Protein AF-A0A2L0UIM2-F1 (afdb_monomer)

Mean predicted aligned error: 10.69 Å

Sequence (152 aa):
ATRARRSWFVAGTLAVLFALAYTVGWFLGPRPDAVLHQSAGGGDEVVFSMLDFLGADVDRSSIRGYEPYRGVEPWFAVDRQGLQCFMIIDRSGPMVDGANCVPPGVGLFADIGTLHLSREDPGASLPDGSIIRFHHRGDSVDVFVYPASKAD

pLDDT: mean 79.63, std 13.07, range [44.0, 96.56]

Radius of gyration: 21.58 Å; Cα contacts (8 Å, |Δi|>4): 244; chains: 1; bounding box: 44×45×63 Å

Nearest PDB structures (foldseek):
  5igw-assembly1_A  TM=9.106E-01  e=2.042E-01  Escherichia coli
  5ih0-assembly1_A  TM=8.952E-01  e=2.825E-01  Escherichia coli
  5mxc-assembly1_A-2  TM=4.026E-01  e=5.533E+00  Aleuria aurantia
  6icp-assembly1_A-2  TM=3.765E-01  e=3.052E+00  Pseudomonas putida
  6gke-assembly1_A-2  TM=3.428E-01  e=7.654E+00  Aleuria aurantia

Foldseek 3Di:
DVPVVVVVVVVVVVVVVVVVVVVVCVVPDDAFPDKWFWDPDQDDPLNVVLCVVVVFQWDSVQWIWTDDDLQKIWIWTAGPVRWIWIWIDRPVDSDIFDRDTHHPPDWDKGKDFLVPRDPDDPPDRADGRKIWMWTDPPRITGIHIGGDDPPD

Structure (mmCIF, N/CA/C/O backbone):
data_AF-A0A2L0UIM2-F1
#
_entry.id   AF-A0A2L0UIM2-F1
#
loop_
_atom_site.group_PDB
_atom_site.id
_atom_site.type_symbol
_atom_site.label_atom_id
_atom_site.label_alt_id
_atom_site.label_comp_id
_atom_site.label_asym_id
_atom_site.label_entity_id
_atom_site.label_seq_id
_atom_site.pdbx_PDB_ins_code
_atom_site.Cartn_x
_atom_site.Cartn_y
_atom_site.Cartn_z
_atom_site.occupancy
_atom_site.B_iso_or_equiv
_atom_site.auth_seq_id
_atom_site.auth_comp_id
_atom_site.auth_asym_id
_atom_site.auth_atom_id
_atom_site.pdbx_PDB_model_num
ATOM 1 N N . ALA A 1 1 ? -26.979 -25.407 47.612 1.00 54.84 1 ALA A N 1
ATOM 2 C CA . ALA A 1 1 ? -25.538 -25.283 47.281 1.00 54.84 1 ALA A CA 1
ATOM 3 C C . ALA A 1 1 ? -25.154 -25.757 45.862 1.00 54.84 1 ALA A C 1
ATOM 5 O O . ALA A 1 1 ? -24.105 -25.378 45.362 1.00 54.84 1 ALA A O 1
ATOM 6 N N . THR A 1 2 ? -25.972 -26.558 45.171 1.00 60.09 2 THR A N 1
ATOM 7 C CA . THR A 1 2 ? -25.627 -27.216 43.889 1.00 60.09 2 THR A CA 1
ATOM 8 C C . THR A 1 2 ? -25.781 -26.349 42.631 1.00 60.09 2 THR A C 1
ATOM 10 O O . THR A 1 2 ? -25.059 -26.559 41.660 1.00 60.09 2 THR A O 1
ATOM 13 N N . ARG A 1 3 ? -26.674 -25.349 42.639 1.00 54.19 3 ARG A N 1
ATOM 14 C CA . ARG A 1 3 ? -26.953 -24.487 41.470 1.00 54.19 3 ARG A CA 1
ATOM 15 C C . ARG A 1 3 ? -25.790 -23.546 41.134 1.00 54.19 3 ARG A C 1
ATOM 17 O O . ARG A 1 3 ? -25.385 -23.493 39.982 1.00 54.19 3 ARG A O 1
ATOM 24 N N . ALA A 1 4 ? -25.212 -22.910 42.158 1.00 57.31 4 ALA A N 1
ATOM 25 C CA . ALA A 1 4 ? -24.070 -21.996 42.035 1.00 57.31 4 ALA A CA 1
ATOM 26 C C . ALA A 1 4 ? -22.802 -22.699 41.520 1.00 57.31 4 ALA A C 1
ATOM 28 O O . ALA A 1 4 ? -22.064 -22.158 40.701 1.00 57.31 4 ALA A O 1
ATOM 29 N N . ARG A 1 5 ? -22.585 -23.949 41.950 1.00 58.97 5 ARG A N 1
ATOM 30 C CA . ARG A 1 5 ? -21.469 -24.782 41.487 1.00 58.97 5 ARG A CA 1
ATOM 31 C C . ARG A 1 5 ? -21.623 -25.145 40.008 1.00 58.97 5 ARG A C 1
ATOM 33 O O . ARG A 1 5 ? -20.673 -25.012 39.250 1.00 58.97 5 ARG A O 1
ATOM 40 N N . ARG A 1 6 ? -22.834 -25.530 39.582 1.00 60.09 6 ARG A N 1
ATOM 41 C CA . ARG A 1 6 ? -23.145 -25.852 38.177 1.00 60.09 6 ARG A CA 1
ATOM 42 C C . ARG A 1 6 ? -22.967 -24.653 37.245 1.00 60.09 6 ARG A C 1
ATOM 44 O O . ARG A 1 6 ? -22.389 -24.816 36.179 1.00 60.09 6 ARG A O 1
ATOM 51 N N . SER A 1 7 ? -23.411 -23.463 37.651 1.00 61.56 7 SER A N 1
ATOM 52 C CA . SER A 1 7 ? -23.215 -22.236 36.865 1.00 61.56 7 SER A CA 1
ATOM 53 C C . SER A 1 7 ? -21.740 -21.864 36.704 1.00 61.56 7 SER A C 1
ATOM 55 O O . SER A 1 7 ? -21.350 -21.396 35.640 1.00 61.56 7 SER A O 1
ATOM 57 N N . TRP A 1 8 ? -20.907 -22.125 37.716 1.00 66.31 8 TRP A N 1
ATOM 58 C CA . TRP A 1 8 ? -19.466 -21.863 37.646 1.00 66.31 8 TRP A CA 1
ATOM 59 C C . TRP A 1 8 ? -18.742 -22.809 36.683 1.00 66.31 8 TRP A C 1
ATOM 61 O O . TRP A 1 8 ? -17.902 -22.365 35.906 1.00 66.31 8 TRP A O 1
ATOM 71 N N . PHE A 1 9 ? -19.120 -24.092 36.665 1.00 72.00 9 PHE A N 1
ATOM 72 C CA . PHE A 1 9 ? -18.588 -25.044 35.685 1.00 72.00 9 PHE A CA 1
ATOM 73 C C . PHE A 1 9 ? -18.982 -24.675 34.252 1.00 72.00 9 PHE A C 1
ATOM 75 O O . PHE A 1 9 ? -18.120 -24.658 33.382 1.00 72.00 9 PHE A O 1
ATOM 82 N N . VAL A 1 10 ? -20.248 -24.313 34.013 1.00 74.00 10 VAL A N 1
ATOM 83 C CA . VAL A 1 10 ? -20.718 -23.906 32.676 1.00 74.00 10 VAL A CA 1
ATOM 84 C C . VAL A 1 10 ? -19.998 -22.643 32.189 1.00 74.00 10 VAL A C 1
ATOM 86 O O . VAL A 1 10 ? -19.559 -22.598 31.042 1.00 74.00 10 VAL A O 1
ATOM 89 N N . ALA A 1 11 ? -19.822 -21.645 33.061 1.00 73.38 11 ALA A N 1
ATOM 90 C CA . ALA A 1 11 ? -19.084 -20.428 32.731 1.00 73.38 11 ALA A CA 1
ATOM 91 C C . ALA A 1 11 ? -17.602 -20.710 32.427 1.00 73.38 11 ALA A C 1
ATOM 93 O O . ALA A 1 11 ? -17.068 -20.184 31.453 1.00 73.38 11 ALA A O 1
ATOM 94 N N . GLY A 1 12 ? -16.955 -21.580 33.211 1.00 78.44 12 GLY A N 1
ATOM 95 C CA . GLY A 1 12 ? -15.572 -21.993 32.974 1.00 78.44 12 GLY A CA 1
ATOM 96 C C . GLY A 1 12 ? -15.394 -22.716 31.637 1.00 78.44 12 GLY A C 1
ATOM 97 O O . GLY A 1 12 ? -14.483 -22.393 30.881 1.00 78.44 12 GLY A O 1
ATOM 98 N N . THR A 1 13 ? -16.295 -23.644 31.298 1.00 84.00 13 THR A N 1
ATOM 99 C CA . THR A 1 13 ? -16.253 -24.355 30.011 1.00 84.00 13 THR A CA 1
ATOM 100 C C . THR A 1 13 ? -16.451 -23.407 28.829 1.00 84.00 13 THR A C 1
ATOM 102 O O . THR A 1 13 ? -15.716 -23.504 27.850 1.00 84.00 13 THR A O 1
ATOM 105 N N . LEU A 1 14 ? -17.390 -22.460 28.922 1.00 85.25 14 LEU A N 1
ATOM 106 C CA . LEU A 1 14 ? -17.595 -21.448 27.882 1.00 85.25 14 LEU A CA 1
ATOM 107 C C . LEU A 1 14 ? -16.360 -20.566 27.697 1.00 85.25 14 LEU A C 1
ATOM 109 O O . LEU A 1 14 ? -15.925 -20.376 26.566 1.00 85.25 14 LEU A O 1
ATOM 113 N N . ALA A 1 15 ? -15.762 -20.075 28.784 1.00 85.88 15 ALA A N 1
ATOM 114 C CA . ALA A 1 15 ? -14.554 -19.257 28.709 1.00 85.88 15 ALA A CA 1
ATOM 115 C C . ALA A 1 15 ? -13.395 -20.002 28.027 1.00 85.88 15 ALA A C 1
ATOM 117 O O . ALA A 1 15 ? -12.722 -19.438 27.166 1.00 85.88 15 ALA A O 1
ATOM 118 N N . VAL A 1 16 ? -13.202 -21.285 28.354 1.00 88.12 16 VAL A N 1
ATOM 119 C CA . VAL A 1 16 ? -12.185 -22.133 27.712 1.00 88.12 16 VAL A CA 1
ATOM 120 C C . VAL A 1 16 ? -12.480 -22.333 26.226 1.00 88.12 16 VAL A C 1
ATOM 122 O O . VAL A 1 16 ? -11.567 -22.221 25.413 1.00 88.12 16 VAL A O 1
ATOM 125 N N . LEU A 1 17 ? -13.738 -22.580 25.849 1.00 85.50 17 LEU A N 1
ATOM 126 C CA . LEU A 1 17 ? -14.131 -22.726 24.445 1.00 85.50 17 LEU A CA 1
ATOM 127 C C . LEU A 1 17 ? -13.926 -21.435 23.646 1.00 85.50 17 LEU A C 1
ATOM 129 O O . LEU A 1 17 ? -13.420 -21.498 22.530 1.00 85.50 17 LEU A O 1
ATOM 133 N N . PHE A 1 18 ? -14.254 -20.271 24.213 1.00 85.88 18 PHE A N 1
ATOM 134 C CA . PHE A 1 18 ? -13.988 -18.980 23.573 1.00 85.88 18 PHE A CA 1
ATOM 135 C C . PHE A 1 18 ? -12.492 -18.721 23.412 1.00 85.88 18 PHE A C 1
ATOM 137 O O . PHE A 1 18 ? -12.062 -18.307 22.339 1.00 85.88 18 PHE A O 1
ATOM 144 N N . ALA A 1 19 ? -11.692 -19.012 24.440 1.00 82.75 19 ALA A N 1
ATOM 145 C CA . ALA A 1 19 ? -10.242 -18.884 24.359 1.00 82.75 19 ALA A CA 1
ATOM 146 C C . ALA A 1 19 ? -9.653 -19.810 23.282 1.00 82.75 19 ALA A C 1
ATOM 148 O O . ALA A 1 19 ? -8.824 -19.369 22.493 1.00 82.75 19 ALA A O 1
ATOM 149 N N . LEU A 1 20 ? -10.117 -21.062 23.199 1.00 82.38 20 LEU A N 1
ATOM 150 C CA . LEU A 1 20 ? -9.715 -22.019 22.162 1.00 82.38 20 LEU A CA 1
ATOM 151 C C . LEU A 1 20 ? -10.137 -21.578 20.760 1.00 82.38 20 LEU A C 1
ATOM 153 O O . LEU A 1 20 ? -9.339 -21.645 19.833 1.00 82.38 20 LEU A O 1
ATOM 157 N N . ALA A 1 21 ? -11.369 -21.106 20.588 1.00 79.62 21 ALA A N 1
ATOM 158 C CA . ALA A 1 21 ? -11.832 -20.604 19.299 1.00 79.62 21 ALA A CA 1
ATOM 159 C C . ALA A 1 21 ? -11.008 -19.387 18.847 1.00 79.62 21 ALA A C 1
ATOM 161 O O . ALA A 1 21 ? -10.631 -19.293 17.680 1.00 79.62 21 ALA A O 1
ATOM 162 N N . TYR A 1 22 ? -10.677 -18.491 19.780 1.00 79.31 22 TYR A N 1
ATOM 163 C CA . TYR A 1 22 ? -9.860 -17.312 19.513 1.00 79.31 22 TYR A CA 1
ATOM 164 C C . TYR A 1 22 ? -8.421 -17.681 19.131 1.00 79.31 22 TYR A C 1
ATOM 166 O O . TYR A 1 22 ? -7.889 -17.161 18.153 1.00 79.31 22 TYR A O 1
ATOM 174 N N . THR A 1 23 ? -7.795 -18.616 19.855 1.00 75.00 23 THR A N 1
ATOM 175 C CA . THR A 1 23 ? -6.433 -19.064 19.537 1.00 75.00 23 THR A CA 1
ATOM 176 C C . THR A 1 23 ? -6.386 -19.813 18.211 1.00 75.00 23 THR A C 1
ATOM 178 O O . THR A 1 23 ? -5.526 -19.523 17.387 1.00 75.00 23 THR A O 1
ATOM 181 N N . VAL A 1 24 ? -7.330 -20.718 17.951 1.00 74.50 24 VAL A N 1
ATOM 182 C CA . VAL A 1 24 ? -7.405 -21.445 16.676 1.00 74.50 24 VAL A CA 1
ATOM 183 C C . VAL A 1 24 ? -7.620 -20.481 15.507 1.00 74.50 24 VAL A C 1
ATOM 185 O O . VAL A 1 24 ? -6.917 -20.586 14.506 1.00 74.50 24 VAL A O 1
ATOM 188 N N . GLY A 1 25 ? -8.513 -19.496 15.648 1.00 69.19 25 GLY A N 1
ATOM 189 C CA . GLY A 1 25 ? -8.713 -18.459 14.632 1.00 69.19 25 GLY A CA 1
ATOM 190 C C . GLY A 1 25 ? -7.447 -17.640 14.358 1.00 69.19 25 GLY A C 1
ATOM 191 O O . GLY A 1 25 ? -7.120 -17.382 13.203 1.00 69.19 25 GLY A O 1
ATOM 192 N N . TRP A 1 26 ? -6.688 -17.303 15.403 1.00 69.00 26 TRP A N 1
ATOM 193 C CA . TRP A 1 26 ? -5.415 -16.588 15.276 1.00 69.00 26 TRP A CA 1
ATOM 194 C C . TRP A 1 26 ? -4.324 -17.415 14.581 1.00 69.00 26 TRP A C 1
ATOM 196 O O . TRP A 1 26 ? -3.529 -16.886 13.807 1.00 69.00 26 TRP A O 1
ATOM 206 N N . PHE A 1 27 ? -4.270 -18.723 14.844 1.00 70.50 27 PHE A N 1
ATOM 207 C CA . PHE A 1 27 ? -3.265 -19.607 14.251 1.00 70.50 27 PHE A CA 1
ATOM 208 C C . PHE A 1 27 ? -3.584 -20.033 12.817 1.00 70.50 27 PHE A C 1
ATOM 210 O O . PHE A 1 27 ? -2.649 -20.300 12.065 1.00 70.50 27 PHE A O 1
ATOM 217 N N . LEU A 1 28 ? -4.865 -20.100 12.449 1.00 72.00 28 LEU A N 1
ATOM 218 C CA . LEU A 1 28 ? -5.311 -20.537 11.124 1.00 72.00 28 LEU A CA 1
ATOM 219 C C . LEU A 1 28 ? -5.561 -19.387 10.138 1.00 72.00 28 LEU A C 1
ATOM 221 O O . LEU A 1 28 ? -5.798 -19.650 8.961 1.00 72.00 28 LEU A O 1
ATOM 225 N N . GLY A 1 29 ? -5.529 -18.131 10.589 1.00 67.00 29 GLY A N 1
ATOM 226 C CA . GLY A 1 29 ? -5.638 -16.979 9.696 1.00 67.00 29 GLY A CA 1
ATOM 227 C C . GLY A 1 29 ? -4.470 -16.912 8.699 1.00 67.00 29 GLY A C 1
ATOM 228 O O . GLY A 1 29 ? -3.360 -17.337 9.036 1.00 67.00 29 GLY A O 1
ATOM 229 N N . PRO A 1 30 ? -4.689 -16.380 7.480 1.00 77.75 30 PRO A N 1
ATOM 230 C CA . PRO A 1 30 ? -3.609 -16.169 6.526 1.00 77.75 30 PRO A CA 1
ATOM 231 C C . PRO A 1 30 ? -2.573 -15.239 7.158 1.00 77.75 30 PRO A C 1
ATOM 233 O O . PRO A 1 30 ? -2.888 -14.113 7.547 1.00 77.75 30 PRO A O 1
ATOM 236 N N . ARG A 1 31 ? -1.344 -15.736 7.309 1.00 87.12 31 ARG A N 1
ATOM 237 C CA . ARG A 1 31 ? -0.220 -14.925 7.772 1.00 87.12 31 ARG A CA 1
ATOM 238 C C . ARG A 1 31 ? 0.372 -14.197 6.575 1.00 87.12 31 ARG A C 1
ATOM 240 O O . ARG A 1 31 ? 0.534 -14.840 5.539 1.00 87.12 31 ARG A O 1
ATOM 247 N N . PRO A 1 32 ? 0.684 -12.904 6.709 1.00 93.00 32 PRO A N 1
ATOM 248 C CA . PRO A 1 32 ? 1.377 -12.202 5.648 1.00 93.00 32 PRO A CA 1
ATOM 249 C C . PRO A 1 32 ? 2.768 -12.808 5.441 1.00 93.00 32 PRO A C 1
ATOM 251 O O . PRO A 1 32 ? 3.434 -13.209 6.400 1.00 93.00 32 PRO A O 1
ATOM 254 N N . ASP A 1 33 ? 3.201 -12.860 4.186 1.00 93.00 33 ASP A N 1
ATOM 255 C CA . ASP A 1 33 ? 4.553 -13.253 3.789 1.00 93.00 33 ASP A CA 1
ATOM 256 C C . ASP A 1 33 ? 5.584 -12.190 4.192 1.00 93.00 33 ASP A C 1
ATOM 258 O O . ASP A 1 33 ? 6.748 -12.508 4.438 1.00 93.00 33 ASP A O 1
ATOM 262 N N . ALA A 1 34 ? 5.155 -10.927 4.283 1.00 94.62 34 ALA A N 1
A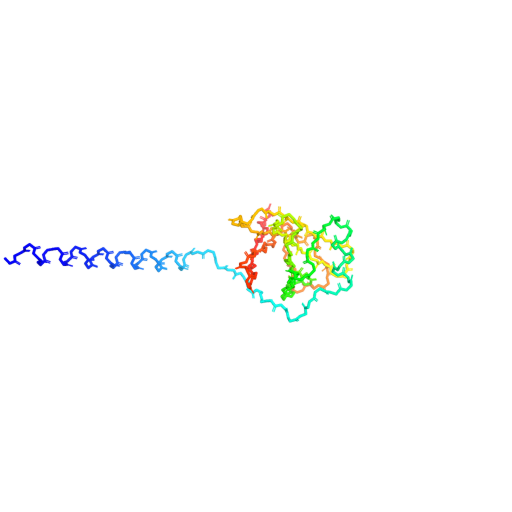TOM 263 C CA . ALA A 1 34 ? 5.935 -9.826 4.834 1.00 94.62 34 ALA A CA 1
ATOM 264 C C . ALA A 1 34 ? 5.026 -8.756 5.452 1.00 94.62 34 ALA A C 1
ATOM 266 O O . ALA A 1 34 ? 3.889 -8.573 5.025 1.00 94.62 34 ALA A O 1
ATOM 267 N N . VAL A 1 35 ? 5.549 -8.027 6.436 1.00 96.56 35 VAL A N 1
ATOM 268 C CA . VAL A 1 35 ? 4.911 -6.830 6.994 1.00 96.56 35 VAL A CA 1
ATOM 269 C C . VAL A 1 35 ? 5.853 -5.666 6.739 1.00 96.56 35 VAL A C 1
ATOM 271 O O . VAL A 1 35 ? 7.010 -5.726 7.144 1.00 96.56 35 VAL A O 1
ATOM 274 N N . LEU A 1 36 ? 5.363 -4.648 6.041 1.00 96.06 36 LEU A N 1
ATOM 275 C CA . LEU A 1 36 ? 6.122 -3.460 5.669 1.00 96.06 36 LEU A CA 1
ATOM 276 C C . LEU A 1 36 ? 5.770 -2.332 6.626 1.00 96.06 36 LEU A C 1
ATOM 278 O O . LEU A 1 36 ? 4.589 -2.046 6.854 1.00 96.06 36 LEU A O 1
ATOM 282 N N . HIS A 1 37 ? 6.787 -1.681 7.169 1.00 95.81 37 HIS A N 1
ATOM 283 C CA . HIS A 1 37 ? 6.599 -0.552 8.069 1.00 95.81 37 HIS A CA 1
ATOM 284 C C . HIS A 1 37 ? 6.594 0.773 7.319 1.00 95.81 37 HIS A C 1
ATOM 286 O O . HIS A 1 37 ? 7.066 0.879 6.188 1.00 95.81 37 HIS A O 1
ATOM 292 N N . GLN A 1 38 ? 6.029 1.801 7.946 1.00 93.62 38 GLN A N 1
ATOM 293 C CA . GLN A 1 38 ? 6.081 3.141 7.390 1.00 93.62 38 GLN A CA 1
ATOM 294 C C . GLN A 1 38 ? 7.538 3.623 7.289 1.00 93.62 38 GLN A C 1
ATOM 296 O O . GLN A 1 38 ? 8.288 3.619 8.267 1.00 93.62 38 GLN A O 1
ATOM 301 N N . SER A 1 39 ? 7.915 4.098 6.109 1.00 88.56 39 SER A N 1
ATOM 302 C CA . SER A 1 39 ? 9.213 4.708 5.858 1.00 88.56 39 SER A CA 1
ATOM 303 C C . SER A 1 39 ? 9.273 6.116 6.464 1.00 88.56 39 SER A C 1
ATOM 305 O O . SER A 1 39 ? 8.302 6.874 6.439 1.00 88.56 39 SER A O 1
ATOM 307 N N . ALA A 1 40 ? 10.440 6.500 6.991 1.00 74.31 40 ALA A N 1
ATOM 308 C CA . ALA A 1 40 ? 10.659 7.832 7.571 1.00 74.31 40 ALA A CA 1
ATOM 309 C C . ALA A 1 40 ? 10.675 8.967 6.523 1.00 74.31 40 ALA A C 1
ATOM 311 O O . ALA A 1 40 ? 10.621 10.144 6.880 1.00 74.31 40 ALA A O 1
ATOM 312 N N . GLY A 1 41 ? 10.763 8.622 5.235 1.00 67.62 41 GLY A N 1
ATOM 313 C CA . GLY A 1 41 ? 10.692 9.568 4.126 1.00 67.62 41 GLY A CA 1
ATOM 314 C C . GLY A 1 41 ? 9.249 9.948 3.798 1.00 67.62 41 GLY A C 1
ATOM 315 O O . GLY A 1 41 ? 8.409 9.080 3.568 1.00 67.62 41 GLY A O 1
ATOM 316 N N . GLY A 1 42 ? 8.963 11.251 3.756 1.00 65.00 42 GLY A N 1
ATOM 317 C CA . GLY A 1 42 ? 7.770 11.761 3.075 1.00 65.00 42 GLY A CA 1
ATOM 318 C C . GLY A 1 42 ? 7.870 11.553 1.559 1.00 65.00 42 GLY A C 1
ATOM 319 O O . GLY A 1 42 ? 8.945 11.236 1.050 1.00 65.00 42 GLY A O 1
ATOM 320 N N . GLY A 1 43 ? 6.758 11.743 0.839 1.00 72.94 43 GLY A N 1
ATOM 321 C CA . GLY A 1 43 ? 6.765 11.719 -0.628 1.00 72.94 43 GLY A CA 1
ATOM 322 C C . GLY A 1 43 ? 7.805 12.691 -1.185 1.00 72.94 43 GLY A C 1
ATOM 323 O O . GLY A 1 43 ? 7.918 13.819 -0.702 1.00 72.94 43 GLY A O 1
ATOM 324 N N . ASP A 1 44 ? 8.586 12.241 -2.163 1.00 79.56 44 ASP A N 1
ATOM 325 C CA . ASP A 1 44 ? 9.510 13.089 -2.911 1.00 79.56 44 ASP A CA 1
ATOM 326 C C . ASP A 1 44 ? 8.874 13.564 -4.227 1.00 79.56 44 ASP A C 1
ATOM 328 O O . ASP A 1 44 ? 7.712 13.282 -4.523 1.00 79.56 44 ASP A O 1
ATOM 332 N N . GLU A 1 45 ? 9.625 14.333 -5.016 1.00 76.88 45 GLU A N 1
ATOM 333 C CA . GLU A 1 45 ? 9.140 14.914 -6.273 1.00 76.88 45 GLU A CA 1
ATOM 334 C C . GLU A 1 45 ? 8.630 13.860 -7.269 1.00 76.88 45 GLU A C 1
ATOM 336 O O . GLU A 1 45 ? 7.673 14.125 -7.995 1.00 76.88 45 GLU A O 1
ATOM 341 N N . VAL A 1 46 ? 9.201 12.651 -7.261 1.00 75.38 46 VAL A N 1
ATOM 342 C CA . VAL A 1 46 ? 8.763 11.549 -8.130 1.00 75.38 46 VAL A CA 1
ATOM 343 C C . VAL A 1 46 ? 7.369 11.084 -7.723 1.00 75.38 46 VAL A C 1
ATOM 345 O O . VAL A 1 46 ? 6.479 10.995 -8.569 1.00 75.38 46 VAL A O 1
ATOM 348 N N . VAL A 1 47 ? 7.157 10.869 -6.423 1.00 78.81 47 VAL A N 1
ATOM 349 C CA . VAL A 1 47 ? 5.856 10.467 -5.870 1.00 78.81 47 VAL A CA 1
ATOM 350 C C . VAL A 1 47 ? 4.797 11.533 -6.146 1.00 78.81 47 VAL A C 1
ATOM 352 O O . VAL A 1 47 ? 3.698 11.210 -6.592 1.00 78.81 47 VAL A O 1
ATOM 355 N N . PHE A 1 48 ? 5.123 12.813 -5.946 1.00 80.19 48 PHE A N 1
ATOM 356 C CA . PHE A 1 48 ? 4.192 13.909 -6.230 1.00 80.19 48 PHE A CA 1
ATOM 357 C C . PHE A 1 48 ? 3.847 14.026 -7.717 1.00 80.19 48 PHE A C 1
ATOM 359 O O . PHE A 1 48 ? 2.680 14.194 -8.052 1.00 80.19 48 PHE A O 1
ATOM 366 N N . SER A 1 49 ? 4.833 13.895 -8.607 1.00 76.56 49 SER A N 1
ATOM 367 C CA . SER A 1 49 ? 4.616 13.924 -10.058 1.00 76.56 49 SER A CA 1
ATOM 368 C C . SER A 1 49 ? 3.704 12.783 -10.524 1.00 76.56 49 SER A C 1
ATOM 370 O O . SER A 1 49 ? 2.804 12.984 -11.340 1.00 76.56 49 SER A O 1
ATOM 372 N N . MET A 1 50 ? 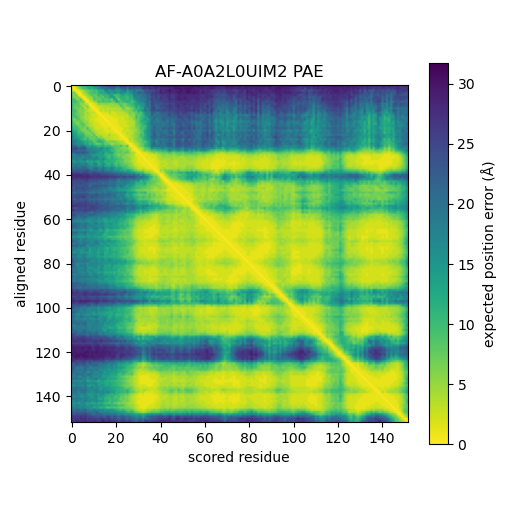3.879 11.587 -9.956 1.00 75.19 50 MET A N 1
ATOM 373 C CA . MET A 1 50 ? 3.022 10.430 -10.226 1.00 75.19 50 MET A CA 1
ATOM 374 C C . MET A 1 50 ? 1.590 10.616 -9.709 1.00 75.19 50 MET A C 1
ATOM 376 O O . MET A 1 50 ? 0.637 10.268 -10.406 1.00 75.19 50 MET A O 1
ATOM 380 N N . LEU A 1 51 ? 1.420 11.205 -8.525 1.00 75.75 51 LEU A N 1
ATOM 381 C CA . LEU A 1 51 ? 0.105 11.557 -7.979 1.00 75.75 51 LEU A CA 1
ATOM 382 C C . LEU A 1 51 ? -0.618 12.598 -8.846 1.00 75.75 51 LEU A C 1
ATOM 384 O O . LEU A 1 51 ? -1.800 12.427 -9.155 1.00 75.75 51 LEU A O 1
ATOM 388 N N . ASP A 1 52 ? 0.104 13.630 -9.289 1.00 76.44 52 ASP A N 1
ATOM 389 C CA . ASP A 1 52 ? -0.418 14.658 -10.192 1.00 76.44 52 ASP A CA 1
ATOM 390 C C . ASP A 1 52 ? -0.811 14.051 -11.554 1.00 76.44 52 ASP A C 1
ATOM 392 O O . ASP A 1 52 ? -1.870 14.379 -12.093 1.00 76.44 52 ASP A O 1
ATOM 396 N N . PHE A 1 53 ? -0.015 13.117 -12.094 1.00 72.00 53 PHE A N 1
ATOM 397 C CA . PHE A 1 53 ? -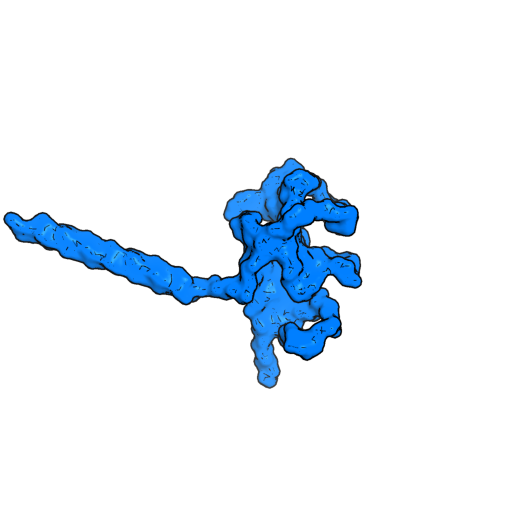0.335 12.398 -13.335 1.00 72.00 53 PHE A CA 1
ATOM 398 C C . PHE A 1 53 ? -1.647 11.608 -13.237 1.00 72.00 53 PHE A C 1
ATOM 400 O O . PHE A 1 53 ? -2.429 11.579 -14.188 1.00 72.00 53 PHE A O 1
ATOM 407 N N . LEU A 1 54 ? -1.916 11.002 -12.081 1.00 70.38 54 LEU A N 1
ATOM 408 C CA . LEU A 1 54 ? -3.158 10.274 -11.821 1.00 70.38 54 LEU A CA 1
ATOM 409 C C . LEU A 1 54 ? -4.365 11.195 -11.581 1.00 70.38 54 LEU A C 1
ATOM 411 O O . LEU A 1 54 ? -5.480 10.706 -11.396 1.00 70.38 54 LEU A O 1
ATOM 415 N N . GLY A 1 55 ? -4.165 12.518 -11.581 1.00 68.62 55 GLY A N 1
ATOM 416 C CA . GLY A 1 55 ? -5.206 13.499 -11.281 1.00 68.62 55 GLY A CA 1
ATOM 417 C C . GLY A 1 55 ? -5.704 13.417 -9.837 1.00 68.62 55 GLY A C 1
ATOM 418 O O . GLY A 1 55 ? -6.808 13.879 -9.543 1.00 68.62 55 GLY A O 1
ATOM 419 N N . ALA A 1 56 ? -4.923 12.806 -8.944 1.00 71.06 56 ALA A N 1
ATOM 420 C CA . ALA A 1 56 ? -5.300 12.615 -7.557 1.00 71.06 56 ALA A CA 1
ATOM 421 C C . ALA A 1 56 ? -5.024 13.913 -6.780 1.00 71.06 56 ALA A C 1
ATOM 423 O O . ALA A 1 56 ? -3.880 14.224 -6.454 1.00 71.06 56 ALA A O 1
ATOM 424 N N . ASP A 1 57 ? -6.073 14.682 -6.474 1.00 80.25 57 ASP A N 1
ATOM 425 C CA . ASP A 1 57 ? -5.975 15.866 -5.605 1.00 80.25 57 ASP A CA 1
ATOM 426 C C . ASP A 1 57 ? -5.824 15.421 -4.141 1.00 80.25 57 ASP A C 1
ATOM 428 O O . ASP A 1 57 ? -6.786 15.392 -3.363 1.00 80.25 57 ASP A O 1
ATOM 432 N N . VAL A 1 58 ? -4.610 14.985 -3.793 1.00 81.62 58 VAL A N 1
ATOM 433 C CA . VAL A 1 58 ? -4.274 14.432 -2.479 1.00 81.62 58 VAL A CA 1
ATOM 434 C C . VAL A 1 58 ? -3.730 15.473 -1.512 1.00 81.62 58 VAL A C 1
ATOM 436 O O . VAL A 1 58 ? -2.932 16.346 -1.863 1.00 81.62 58 VAL A O 1
ATOM 439 N N . ASP A 1 59 ? -4.121 15.351 -0.244 1.00 85.44 59 ASP A N 1
ATOM 440 C CA . ASP A 1 59 ? -3.498 16.109 0.830 1.00 85.44 59 ASP A CA 1
ATOM 441 C C . ASP A 1 59 ? -2.061 15.614 1.021 1.00 85.44 59 ASP A C 1
ATOM 443 O O . ASP A 1 59 ? -1.816 14.533 1.557 1.00 85.44 59 ASP A O 1
ATOM 447 N N . ARG A 1 60 ? -1.083 16.432 0.625 1.00 83.75 60 ARG A N 1
ATOM 448 C CA . ARG A 1 60 ? 0.345 16.101 0.742 1.00 83.75 60 ARG A CA 1
ATOM 449 C C . ARG A 1 60 ? 0.772 15.768 2.171 1.00 83.75 60 ARG A C 1
ATOM 451 O O . ARG A 1 60 ? 1.693 14.979 2.361 1.00 83.75 60 ARG A O 1
ATOM 458 N N . SER A 1 61 ? 0.105 16.333 3.178 1.00 86.38 61 SER A N 1
ATOM 459 C CA . SER A 1 61 ? 0.408 16.059 4.586 1.00 86.38 61 SER A CA 1
ATOM 460 C C . SER A 1 61 ? -0.041 14.666 5.037 1.00 86.38 61 SER A C 1
ATOM 462 O O . SER A 1 61 ? 0.465 14.146 6.036 1.00 86.38 61 SER A O 1
ATOM 464 N N . SER A 1 62 ? -0.948 14.041 4.285 1.00 89.31 62 SER A N 1
ATOM 465 C CA . SER A 1 62 ? -1.464 12.694 4.531 1.00 89.31 62 SER A CA 1
ATOM 466 C C . SER A 1 62 ? -0.634 11.594 3.870 1.00 89.31 62 SER A C 1
ATOM 468 O O . SER A 1 62 ? -0.848 10.425 4.175 1.00 89.31 62 SER A O 1
ATOM 470 N N . ILE A 1 63 ? 0.319 11.951 3.000 1.00 90.06 63 ILE A N 1
ATOM 471 C CA . ILE A 1 63 ? 1.104 10.976 2.241 1.00 90.06 63 ILE A CA 1
ATOM 472 C C . ILE A 1 63 ? 2.022 10.191 3.174 1.00 90.06 63 ILE A C 1
ATOM 474 O O . ILE A 1 63 ? 2.796 10.768 3.947 1.00 90.06 63 ILE A O 1
ATOM 478 N N . ARG A 1 64 ? 1.951 8.866 3.090 1.00 91.69 64 ARG A N 1
ATOM 479 C CA . ARG A 1 64 ? 2.770 7.926 3.856 1.00 91.69 64 ARG A CA 1
ATOM 480 C C . ARG A 1 64 ? 3.344 6.889 2.898 1.00 91.69 64 ARG A C 1
ATOM 482 O O . ARG A 1 64 ? 2.588 6.210 2.210 1.00 91.69 64 ARG A O 1
ATOM 489 N N . GLY A 1 65 ? 4.668 6.792 2.851 1.00 92.56 65 GLY A N 1
ATOM 490 C CA . GLY A 1 65 ? 5.363 5.716 2.148 1.00 92.56 65 GLY A CA 1
ATOM 491 C C . GLY A 1 65 ? 5.646 4.561 3.096 1.00 92.56 65 GLY A C 1
ATOM 492 O O . GLY A 1 65 ? 5.849 4.776 4.294 1.00 92.56 65 GLY A O 1
ATOM 493 N N . TYR A 1 66 ? 5.687 3.349 2.562 1.00 94.38 66 TYR A N 1
ATOM 494 C CA . TYR A 1 66 ? 6.063 2.144 3.300 1.00 94.38 66 TYR A CA 1
ATOM 495 C C . TYR A 1 66 ? 7.392 1.594 2.781 1.00 94.38 66 TYR A C 1
ATOM 497 O O . TYR A 1 66 ? 7.936 2.078 1.786 1.00 94.38 66 TYR A O 1
ATOM 505 N N . GLU A 1 67 ? 7.968 0.637 3.501 1.00 93.69 67 GLU A N 1
ATOM 506 C CA . GLU A 1 67 ? 9.184 -0.052 3.076 1.00 93.69 67 GLU A CA 1
ATOM 507 C C . GLU A 1 67 ? 8.988 -0.692 1.689 1.00 93.69 67 GLU A C 1
ATOM 509 O O . GLU A 1 67 ? 7.918 -1.243 1.410 1.00 93.69 67 GLU A O 1
ATOM 514 N N . PRO A 1 68 ? 10.000 -0.636 0.805 1.00 90.88 68 PRO A N 1
ATOM 515 C CA . PRO A 1 68 ? 9.904 -1.251 -0.507 1.00 90.88 68 PRO A CA 1
ATOM 516 C C . PRO A 1 68 ? 9.857 -2.776 -0.390 1.00 90.88 68 PRO A C 1
ATOM 518 O O . PRO A 1 68 ? 10.562 -3.385 0.416 1.00 90.88 68 PRO A O 1
ATOM 521 N N . TYR A 1 69 ? 9.089 -3.411 -1.269 1.00 89.12 69 TYR A N 1
ATOM 522 C CA . TYR A 1 69 ? 9.033 -4.862 -1.387 1.00 89.12 69 TYR A CA 1
ATOM 523 C C . TYR A 1 69 ? 9.243 -5.263 -2.839 1.00 89.12 69 TYR A C 1
ATOM 525 O O . TYR A 1 69 ? 8.467 -4.890 -3.710 1.00 89.12 69 TYR A O 1
ATOM 533 N N . ARG A 1 70 ? 10.301 -6.038 -3.107 1.00 85.38 70 ARG A N 1
ATOM 534 C CA . ARG A 1 70 ? 10.621 -6.542 -4.458 1.00 85.38 70 ARG A CA 1
ATOM 535 C C . ARG A 1 70 ? 10.657 -5.442 -5.535 1.00 85.38 70 ARG A C 1
ATOM 537 O O . ARG A 1 70 ? 10.179 -5.648 -6.644 1.00 85.38 70 ARG A O 1
ATOM 544 N N . GLY A 1 71 ? 11.236 -4.289 -5.198 1.00 83.06 71 GLY A N 1
ATOM 545 C CA . GLY A 1 71 ? 11.450 -3.176 -6.132 1.00 83.06 71 GLY A CA 1
ATOM 546 C C . GLY A 1 71 ? 10.277 -2.205 -6.277 1.00 83.06 71 GLY A C 1
ATOM 547 O O . GLY A 1 71 ? 10.434 -1.197 -6.957 1.00 83.06 71 GLY A O 1
ATOM 548 N N . VAL A 1 72 ? 9.145 -2.459 -5.613 1.00 86.81 72 VAL A N 1
ATOM 549 C CA . VAL A 1 72 ? 7.994 -1.549 -5.607 1.00 86.81 72 VAL A CA 1
ATOM 550 C C . VAL A 1 72 ? 7.736 -0.957 -4.225 1.00 86.81 72 VAL A C 1
ATOM 552 O O . VAL A 1 72 ? 8.043 -1.570 -3.202 1.00 86.81 72 VAL A O 1
ATOM 555 N N . GLU A 1 73 ? 7.154 0.237 -4.197 1.00 89.69 73 GLU A N 1
ATOM 556 C CA . GLU A 1 73 ? 6.874 0.997 -2.982 1.00 89.69 73 GLU A CA 1
ATOM 557 C C . GLU A 1 73 ? 5.368 1.191 -2.801 1.00 89.69 73 GLU A C 1
ATOM 559 O O . GLU A 1 73 ? 4.726 1.805 -3.658 1.00 89.69 73 GLU A O 1
ATOM 564 N N . PRO A 1 74 ? 4.781 0.712 -1.694 1.00 92.19 74 PRO A N 1
ATOM 565 C CA . PRO A 1 74 ? 3.416 1.057 -1.339 1.00 92.19 74 PRO A CA 1
ATOM 566 C C . PRO A 1 74 ? 3.334 2.481 -0.792 1.00 92.19 74 PRO A C 1
ATOM 568 O O . PRO A 1 74 ? 4.154 2.898 0.031 1.00 92.19 74 PRO A O 1
ATOM 571 N N . TRP A 1 75 ? 2.292 3.198 -1.197 1.00 92.12 75 TRP A N 1
ATOM 572 C CA . TRP A 1 75 ? 2.002 4.555 -0.757 1.00 92.12 75 TRP A CA 1
ATOM 573 C C . TRP A 1 75 ? 0.534 4.699 -0.377 1.00 92.12 75 TRP A C 1
ATOM 575 O O . TRP A 1 75 ? -0.364 4.207 -1.059 1.00 92.12 75 TRP A O 1
ATOM 585 N N . PHE A 1 76 ? 0.300 5.409 0.720 1.00 91.94 76 PHE A N 1
ATOM 586 C CA . PHE A 1 76 ? -1.014 5.813 1.193 1.00 91.94 76 PHE A CA 1
ATOM 587 C C . PHE A 1 76 ? -1.148 7.330 1.109 1.00 91.94 76 PHE A C 1
ATOM 589 O O . PHE A 1 76 ? -0.205 8.060 1.422 1.00 91.94 76 PHE A O 1
ATOM 596 N N . ALA A 1 77 ? -2.331 7.805 0.742 1.00 91.06 77 ALA A N 1
ATOM 597 C CA . ALA A 1 77 ? -2.707 9.207 0.824 1.00 91.06 77 ALA A CA 1
ATOM 598 C C . ALA A 1 77 ? -4.209 9.341 1.099 1.00 91.06 77 ALA A C 1
ATOM 600 O O . ALA A 1 77 ? -4.986 8.415 0.879 1.00 91.06 77 ALA A O 1
ATOM 601 N N . VAL A 1 78 ? -4.624 10.514 1.556 1.00 91.25 78 VAL A N 1
ATOM 602 C CA . VAL A 1 78 ? -6.025 10.912 1.673 1.00 91.25 78 VAL A CA 1
ATOM 603 C C . VAL A 1 78 ? -6.281 12.021 0.666 1.00 91.25 78 VAL A C 1
ATOM 605 O O . VAL A 1 78 ? -5.526 12.994 0.595 1.00 91.25 78 VAL A O 1
ATOM 608 N N . ASP A 1 79 ? -7.328 11.867 -0.135 1.00 88.31 79 ASP A N 1
ATOM 609 C CA . ASP A 1 79 ? -7.731 12.899 -1.078 1.00 88.31 79 ASP A CA 1
ATOM 610 C C . ASP A 1 79 ? -8.494 14.047 -0.398 1.00 88.31 79 ASP A C 1
ATOM 612 O O . ASP A 1 79 ? -8.882 13.984 0.773 1.00 88.31 79 ASP A O 1
ATOM 616 N N . ARG A 1 80 ? -8.745 15.123 -1.143 1.00 87.69 80 ARG A N 1
ATOM 617 C CA . ARG A 1 80 ? -9.538 16.256 -0.647 1.00 87.69 80 ARG A CA 1
ATOM 618 C C . ARG A 1 80 ? -10.976 15.919 -0.252 1.00 87.69 80 ARG A C 1
ATOM 620 O O . ARG A 1 80 ? -11.595 16.690 0.481 1.00 87.69 80 ARG A O 1
ATOM 627 N N . GLN A 1 81 ? -11.521 14.816 -0.748 1.00 89.31 81 GLN A N 1
ATOM 628 C CA . GLN A 1 81 ? -12.869 14.338 -0.449 1.00 89.31 81 GLN A CA 1
ATOM 629 C C . GLN A 1 81 ? -12.882 13.423 0.789 1.00 89.31 81 GLN A C 1
ATOM 631 O O . GLN A 1 81 ? -13.953 13.030 1.253 1.00 89.31 81 GLN A O 1
ATOM 636 N N . GLY A 1 82 ? -11.710 13.120 1.357 1.00 91.00 82 GLY A N 1
ATOM 637 C CA . GLY A 1 82 ? -11.540 12.215 2.487 1.00 91.00 82 GLY A CA 1
ATOM 638 C C . GLY A 1 82 ? -11.500 10.737 2.090 1.00 91.00 82 GLY A C 1
ATOM 639 O O . GLY A 1 82 ? -11.581 9.879 2.974 1.00 91.00 82 GLY A O 1
ATOM 640 N N . LEU A 1 83 ? -11.392 10.421 0.796 1.00 91.31 83 LEU A N 1
ATOM 641 C CA . LEU A 1 83 ? -11.147 9.063 0.330 1.00 91.31 83 LEU A CA 1
ATOM 642 C C . LEU A 1 83 ? -9.712 8.669 0.654 1.00 91.31 83 LEU A C 1
ATOM 644 O O . LEU A 1 83 ? -8.772 9.450 0.532 1.00 91.31 83 LEU A O 1
ATOM 648 N N . GLN A 1 84 ? -9.559 7.426 1.073 1.00 92.12 84 GLN A N 1
ATOM 649 C CA . GLN A 1 84 ? -8.275 6.816 1.346 1.00 92.12 84 GLN A CA 1
ATOM 650 C C . GLN A 1 84 ? -7.788 6.173 0.054 1.00 92.12 84 GLN A C 1
ATOM 652 O O . GLN A 1 84 ? -8.461 5.293 -0.479 1.00 92.12 84 GLN A O 1
ATOM 657 N N . CYS A 1 85 ? -6.637 6.608 -0.434 1.00 89.75 85 CYS A N 1
ATOM 658 C CA . CYS A 1 85 ? -6.010 6.119 -1.647 1.00 89.75 85 CYS A CA 1
ATOM 659 C C . CYS A 1 85 ? -4.784 5.285 -1.293 1.00 89.75 85 CYS A C 1
ATOM 661 O O . CYS A 1 85 ? -3.941 5.706 -0.500 1.00 89.75 85 CYS A O 1
ATOM 663 N N . PHE A 1 86 ? -4.677 4.111 -1.902 1.00 91.31 86 PHE A N 1
ATOM 664 C CA . PHE A 1 86 ? -3.514 3.244 -1.782 1.00 91.31 86 PHE A CA 1
ATOM 665 C C . PHE A 1 86 ? -3.019 2.883 -3.171 1.00 91.31 86 PHE A C 1
ATOM 667 O O . PHE A 1 86 ? -3.829 2.592 -4.050 1.00 91.31 86 PHE A O 1
ATOM 674 N N . MET A 1 87 ? -1.710 2.965 -3.364 1.00 88.50 87 MET A N 1
ATOM 675 C CA . MET A 1 87 ? -1.067 2.821 -4.665 1.00 88.50 87 MET A CA 1
ATOM 676 C C . MET A 1 87 ? 0.288 2.168 -4.535 1.00 88.50 87 MET A C 1
ATOM 678 O O . MET A 1 87 ? 0.943 2.288 -3.498 1.00 88.50 87 MET A O 1
ATOM 682 N N . ILE A 1 88 ? 0.712 1.516 -5.610 1.00 88.88 88 ILE A N 1
ATOM 683 C CA . ILE A 1 88 ? 2.042 0.945 -5.691 1.00 88.88 88 ILE A CA 1
ATOM 684 C C . ILE A 1 88 ? 2.836 1.653 -6.782 1.00 88.88 88 ILE A C 1
ATOM 686 O O . ILE A 1 88 ? 2.403 1.752 -7.931 1.00 88.88 88 ILE A O 1
ATOM 690 N N . ILE A 1 89 ? 4.007 2.150 -6.404 1.00 85.19 89 ILE A N 1
ATOM 691 C CA . ILE A 1 89 ? 4.911 2.878 -7.284 1.00 85.19 89 ILE A CA 1
ATOM 692 C C . ILE A 1 89 ? 6.106 1.987 -7.608 1.00 85.19 89 ILE A C 1
ATOM 694 O O . ILE A 1 89 ? 6.815 1.534 -6.708 1.00 85.19 89 ILE A O 1
ATOM 698 N N . ASP A 1 90 ? 6.350 1.770 -8.898 1.00 82.31 90 ASP A N 1
ATOM 699 C CA . ASP A 1 90 ? 7.619 1.250 -9.393 1.00 82.31 90 ASP A CA 1
ATOM 700 C C . ASP A 1 90 ? 8.479 2.432 -9.846 1.00 82.31 90 ASP A C 1
ATOM 702 O O . ASP A 1 90 ? 8.140 3.127 -10.800 1.00 82.31 90 ASP A O 1
ATOM 706 N N . ARG A 1 91 ? 9.603 2.677 -9.168 1.00 77.56 91 ARG A N 1
ATOM 707 C CA . ARG A 1 91 ? 10.518 3.773 -9.530 1.00 77.56 91 ARG A CA 1
ATOM 708 C C . ARG A 1 91 ? 11.390 3.461 -10.748 1.00 77.56 91 ARG A C 1
ATOM 710 O O . ARG A 1 91 ? 12.038 4.367 -11.267 1.00 77.56 91 ARG A O 1
ATOM 717 N N . SER A 1 92 ? 11.447 2.203 -11.187 1.00 72.00 92 SER A N 1
ATOM 718 C CA . SER A 1 92 ? 12.252 1.779 -12.338 1.00 72.00 92 SER A CA 1
ATOM 719 C C . SER A 1 92 ? 11.612 2.140 -13.687 1.00 72.00 92 SER A C 1
ATOM 721 O O . SER A 1 92 ? 12.300 2.164 -14.708 1.00 72.00 92 SER A O 1
ATOM 723 N N . GLY A 1 93 ? 10.323 2.493 -13.699 1.00 66.81 93 GLY A N 1
ATOM 724 C CA . GLY A 1 93 ? 9.590 2.931 -14.885 1.00 66.81 93 GLY A CA 1
ATOM 725 C C . GLY A 1 93 ? 8.499 3.956 -14.556 1.00 66.81 93 GLY A C 1
ATOM 726 O O . GLY A 1 93 ? 8.265 4.273 -13.397 1.00 66.81 93 GLY A O 1
ATOM 727 N N . PRO A 1 94 ? 7.787 4.499 -15.556 1.00 62.75 94 PRO A N 1
ATOM 728 C CA . PRO A 1 94 ? 6.685 5.437 -15.331 1.00 62.75 94 PRO A CA 1
ATOM 729 C C . PRO A 1 94 ? 5.393 4.718 -14.893 1.00 62.75 94 PRO A C 1
ATOM 731 O O . PRO A 1 94 ? 4.302 5.112 -15.303 1.00 62.75 94 PRO A O 1
ATOM 734 N N . MET A 1 95 ? 5.495 3.623 -14.131 1.00 64.62 95 MET A N 1
ATOM 735 C CA . MET A 1 95 ? 4.349 2.785 -13.790 1.00 64.62 95 MET A CA 1
ATOM 736 C C . MET A 1 95 ? 3.898 3.049 -12.356 1.00 64.62 95 MET A C 1
ATOM 738 O O . MET A 1 95 ? 4.626 2.809 -11.393 1.00 64.62 95 MET A O 1
ATOM 742 N N . VAL A 1 96 ? 2.660 3.517 -12.235 1.00 62.66 96 VAL A N 1
ATOM 743 C CA . VAL A 1 96 ? 1.895 3.434 -10.995 1.00 62.66 96 VAL A CA 1
ATOM 744 C C . VAL A 1 96 ? 0.840 2.372 -11.222 1.00 62.66 96 VAL A C 1
ATOM 746 O O . VAL A 1 96 ? 0.029 2.511 -12.140 1.00 62.66 96 VAL A O 1
ATOM 749 N N . ASP A 1 97 ? 0.868 1.312 -10.421 1.00 65.31 97 ASP A N 1
ATOM 750 C CA . ASP A 1 97 ? -0.181 0.302 -10.459 1.00 65.31 97 ASP A CA 1
ATOM 751 C C . ASP A 1 97 ? -1.203 0.576 -9.352 1.00 65.31 97 ASP A C 1
ATOM 753 O O . ASP A 1 97 ? -0.853 0.807 -8.190 1.00 65.31 97 ASP A O 1
ATOM 757 N N . GLY A 1 98 ? -2.474 0.589 -9.759 1.00 61.28 98 GLY A N 1
ATOM 758 C CA . GLY A 1 98 ? -3.649 0.659 -8.897 1.00 61.28 98 GLY A CA 1
ATOM 759 C C . GLY A 1 98 ? -3.641 1.766 -7.845 1.00 61.28 98 GLY A C 1
ATOM 760 O O . GLY A 1 98 ? -3.457 1.476 -6.670 1.00 61.28 98 GLY A O 1
ATOM 761 N N . ALA A 1 99 ? -3.954 3.010 -8.221 1.00 66.69 99 ALA A N 1
ATOM 762 C CA . ALA A 1 99 ? -4.434 3.996 -7.251 1.00 66.69 99 ALA A CA 1
ATOM 763 C C . ALA A 1 99 ? -5.906 3.718 -6.923 1.00 66.69 99 ALA A C 1
ATOM 765 O O . ALA A 1 99 ? -6.820 4.245 -7.557 1.00 66.69 99 ALA A O 1
ATOM 766 N N . ASN A 1 100 ? -6.135 2.852 -5.940 1.00 81.75 100 ASN A N 1
ATOM 767 C CA . ASN A 1 100 ? -7.476 2.542 -5.464 1.00 81.75 100 ASN A CA 1
ATOM 768 C C . ASN A 1 100 ? -7.840 3.504 -4.336 1.00 81.75 100 ASN A C 1
ATOM 770 O O . ASN A 1 100 ? -7.275 3.425 -3.244 1.00 81.75 100 ASN A O 1
ATOM 774 N N . CYS A 1 101 ? -8.794 4.395 -4.600 1.00 87.94 101 CYS A N 1
ATOM 775 C CA . CYS A 1 101 ? -9.365 5.285 -3.596 1.00 87.94 101 CYS A CA 1
ATOM 776 C C . CYS A 1 101 ? -10.715 4.746 -3.116 1.00 87.94 101 CYS A C 1
ATOM 778 O O . CYS A 1 101 ? -11.608 4.472 -3.919 1.00 87.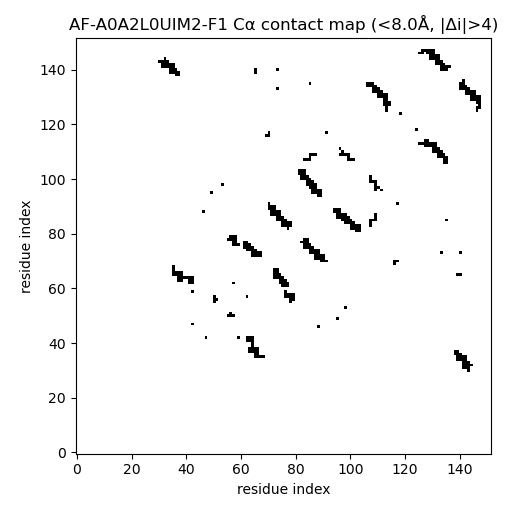94 101 CYS A O 1
ATOM 780 N N . VAL A 1 102 ? -10.878 4.596 -1.804 1.00 91.12 102 VAL A N 1
ATOM 781 C CA . VAL A 1 102 ? -12.104 4.081 -1.182 1.00 91.12 102 VAL A CA 1
ATOM 782 C C . VAL A 1 102 ? -12.519 4.943 0.013 1.00 91.12 102 VAL A C 1
ATOM 784 O O . VAL A 1 102 ? -11.680 5.608 0.624 1.00 91.12 102 VAL A O 1
ATOM 787 N N . PRO A 1 103 ? -13.808 4.948 0.393 1.00 93.31 103 PRO A N 1
ATOM 788 C CA . PRO A 1 103 ? -14.248 5.624 1.607 1.00 93.31 103 PRO A CA 1
ATOM 789 C C . PRO A 1 103 ? -13.595 5.045 2.876 1.00 93.31 103 PRO A C 1
ATOM 791 O O . PRO A 1 103 ? -13.271 3.853 2.915 1.00 93.31 103 PRO A O 1
ATOM 794 N N . PRO A 1 104 ? -13.469 5.837 3.956 1.00 91.75 104 PRO A N 1
ATOM 795 C CA . PRO A 1 104 ? -12.984 5.345 5.241 1.00 91.75 104 PRO A CA 1
ATOM 796 C C . PRO A 1 104 ? -13.777 4.137 5.755 1.00 91.75 104 PRO A C 1
ATOM 798 O O . PRO A 1 104 ? -15.004 4.091 5.664 1.00 91.75 104 PRO A O 1
ATOM 801 N N . GLY A 1 105 ? -13.071 3.171 6.342 1.00 88.75 105 GLY A N 1
ATOM 802 C CA . GLY A 1 105 ? -13.665 1.942 6.882 1.00 88.75 105 GLY A CA 1
ATOM 803 C C . GLY A 1 105 ? -13.815 0.809 5.863 1.00 88.75 105 GLY A C 1
ATOM 804 O O . GLY A 1 105 ? -14.146 -0.310 6.252 1.00 88.75 105 GLY A O 1
ATOM 805 N N . VAL A 1 106 ? -13.528 1.064 4.585 1.00 92.06 106 VAL A N 1
ATOM 806 C CA . VAL A 1 106 ? -13.354 0.021 3.567 1.00 92.06 106 VAL A CA 1
ATOM 807 C C . VAL A 1 106 ? -11.907 -0.474 3.614 1.00 92.06 106 VAL A C 1
ATOM 809 O O . VAL A 1 106 ? -10.995 0.302 3.875 1.00 92.06 106 VAL A O 1
ATOM 812 N N . GLY A 1 107 ? -11.682 -1.773 3.408 1.00 89.25 107 GLY A N 1
ATOM 813 C CA . GLY A 1 107 ? -10.327 -2.322 3.339 1.00 89.25 107 GLY A CA 1
ATOM 814 C C . GLY A 1 107 ? -9.601 -1.839 2.084 1.00 89.25 107 GLY A C 1
ATOM 815 O O . GLY A 1 107 ? -10.130 -1.988 0.985 1.00 89.25 107 GLY A O 1
ATOM 816 N N . LEU A 1 108 ? -8.396 -1.288 2.250 1.00 91.94 108 LEU A N 1
ATOM 817 C CA . LEU A 1 108 ? -7.547 -0.860 1.140 1.00 91.94 108 LEU A CA 1
ATOM 818 C C . LEU A 1 108 ? -6.542 -1.944 0.794 1.00 91.94 108 LEU A C 1
ATOM 820 O O . LEU A 1 108 ? -5.784 -2.404 1.653 1.00 91.94 108 LEU A O 1
ATOM 824 N N . PHE A 1 109 ? -6.514 -2.299 -0.482 1.00 91.69 109 PHE A N 1
ATOM 825 C CA . PHE A 1 109 ? -5.515 -3.194 -1.020 1.00 91.69 109 PHE A CA 1
ATOM 826 C C . PHE A 1 109 ? -5.174 -2.864 -2.469 1.00 91.69 109 PHE A C 1
ATOM 828 O O . PHE A 1 109 ? -5.958 -2.241 -3.190 1.00 91.69 109 PHE A O 1
ATOM 835 N N . ALA A 1 110 ? -3.989 -3.297 -2.876 1.00 90.31 110 ALA A N 1
ATOM 836 C CA . ALA A 1 110 ? -3.524 -3.247 -4.251 1.00 90.31 110 ALA A CA 1
ATOM 837 C C . ALA A 1 110 ? -2.904 -4.596 -4.616 1.00 90.31 110 ALA A C 1
ATOM 839 O O . ALA A 1 110 ? -2.227 -5.212 -3.791 1.00 90.31 110 ALA A O 1
ATOM 840 N N . ASP A 1 111 ? -3.149 -5.037 -5.844 1.00 88.56 111 ASP A N 1
ATOM 841 C CA . ASP A 1 111 ? -2.640 -6.294 -6.378 1.00 88.56 111 ASP A CA 1
ATOM 842 C C . ASP A 1 111 ? -1.689 -5.991 -7.532 1.00 88.56 111 ASP A C 1
ATOM 844 O O . ASP A 1 111 ? -2.020 -5.188 -8.397 1.00 88.56 111 ASP A O 1
ATOM 848 N N . ILE A 1 112 ? -0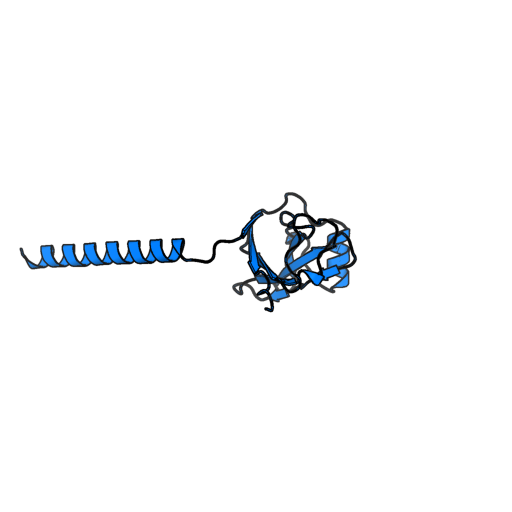.543 -6.669 -7.561 1.00 84.75 112 ILE A N 1
ATOM 849 C CA . ILE A 1 112 ? 0.414 -6.622 -8.668 1.00 84.75 112 ILE A CA 1
ATOM 850 C C . ILE A 1 112 ? 0.607 -8.027 -9.215 1.00 84.75 112 ILE A C 1
ATOM 852 O O . ILE A 1 112 ? 0.897 -8.967 -8.470 1.00 84.75 112 ILE A O 1
ATOM 856 N N . GLY A 1 113 ? 0.489 -8.169 -10.533 1.00 77.44 113 GLY A N 1
ATOM 857 C CA . GLY A 1 113 ? 0.898 -9.380 -11.239 1.00 77.44 113 GLY A CA 1
ATOM 858 C C . GLY A 1 113 ? 2.410 -9.411 -11.478 1.00 77.44 113 GLY A C 1
ATOM 859 O O . GLY A 1 113 ? 3.009 -8.395 -11.818 1.00 77.44 113 GLY A O 1
ATOM 860 N N . THR A 1 114 ? 3.041 -10.582 -11.374 1.00 71.12 114 THR A N 1
ATOM 861 C CA . THR A 1 114 ? 4.501 -10.733 -11.571 1.00 71.12 114 THR A CA 1
ATOM 862 C C . THR A 1 114 ? 5.015 -10.330 -12.947 1.00 71.12 114 THR A C 1
ATOM 864 O O . THR A 1 114 ? 6.188 -9.990 -13.069 1.00 71.12 114 THR A O 1
ATOM 867 N N . LEU A 1 1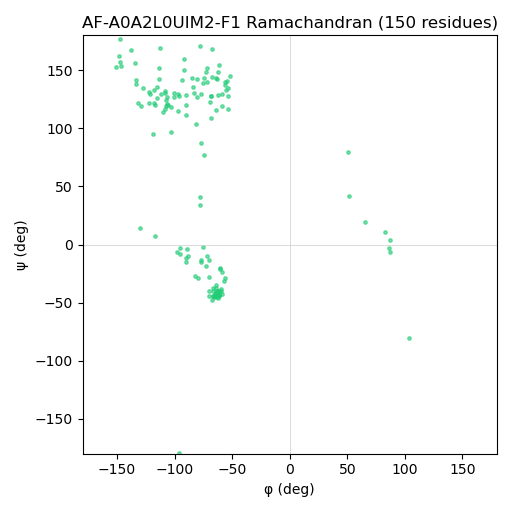15 ? 4.147 -10.300 -13.964 1.00 60.03 115 LEU A N 1
ATOM 868 C CA . LEU A 1 115 ? 4.478 -9.791 -15.298 1.00 60.03 115 LEU A CA 1
ATOM 869 C C . LEU A 1 115 ? 4.934 -8.319 -15.269 1.00 60.03 115 LEU A C 1
ATOM 871 O O . LEU A 1 115 ? 5.642 -7.879 -16.171 1.00 60.03 115 LEU A O 1
ATOM 875 N N . HIS A 1 116 ? 4.528 -7.573 -14.240 1.00 55.72 116 HIS A N 1
ATOM 876 C CA . HIS A 1 116 ? 4.766 -6.140 -14.096 1.00 55.72 116 HIS A CA 1
ATOM 877 C C . HIS A 1 116 ? 5.996 -5.792 -13.247 1.00 55.72 116 HIS A C 1
ATOM 879 O O . HIS A 1 116 ? 6.317 -4.617 -13.120 1.00 55.72 116 HIS A O 1
ATOM 885 N N . LEU A 1 117 ? 6.697 -6.779 -12.676 1.00 62.72 117 LEU A N 1
ATOM 886 C CA . LEU A 1 117 ? 7.924 -6.535 -11.914 1.00 62.72 117 LEU A CA 1
ATOM 887 C C . LEU A 1 117 ? 9.144 -6.595 -12.843 1.00 62.72 117 LEU A C 1
ATOM 889 O O . LEU A 1 117 ? 9.330 -7.571 -13.575 1.00 62.72 117 LEU A O 1
ATOM 893 N N . SER A 1 118 ? 9.990 -5.560 -12.800 1.00 54.72 118 SER A N 1
ATOM 894 C CA . SER A 1 118 ? 11.237 -5.494 -13.573 1.00 54.72 118 SER A CA 1
ATOM 895 C C . SER A 1 118 ? 12.115 -6.732 -13.329 1.00 54.72 118 SER A C 1
ATOM 897 O O . SER A 1 118 ? 12.398 -7.133 -12.199 1.00 54.72 118 SER A O 1
ATOM 899 N N . ARG A 1 119 ? 12.521 -7.372 -14.430 1.00 54.25 119 ARG A N 1
ATOM 900 C CA . ARG A 1 119 ? 13.093 -8.728 -14.527 1.00 54.25 1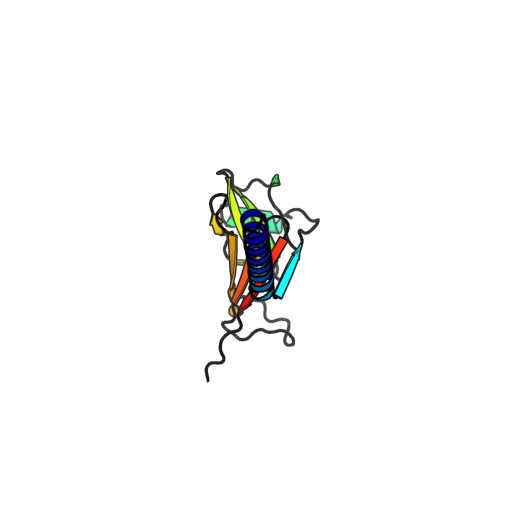19 ARG A CA 1
ATOM 901 C C . ARG A 1 119 ? 14.572 -8.812 -14.107 1.00 54.25 119 ARG A C 1
ATOM 903 O O . ARG A 1 119 ? 15.354 -9.478 -14.781 1.00 54.25 119 ARG A O 1
ATOM 910 N N . GLU A 1 120 ? 14.983 -8.122 -13.046 1.00 52.62 120 GLU A N 1
ATOM 911 C CA . GLU A 1 120 ? 16.411 -7.996 -12.700 1.00 52.62 120 GLU A CA 1
ATOM 912 C C . GLU A 1 120 ? 16.919 -8.965 -11.623 1.00 52.62 120 GLU A C 1
ATOM 914 O O . GLU A 1 120 ? 18.132 -9.074 -11.464 1.00 52.62 120 GLU A O 1
ATOM 919 N N . ASP A 1 121 ? 16.058 -9.756 -10.966 1.00 50.41 121 ASP A N 1
ATOM 920 C CA . ASP A 1 121 ? 16.522 -10.753 -9.986 1.00 50.41 121 ASP A CA 1
ATOM 921 C C . ASP A 1 121 ? 16.165 -12.210 -10.371 1.00 50.41 121 ASP A C 1
ATOM 923 O O . ASP A 1 121 ? 15.059 -12.690 -10.094 1.00 50.41 121 ASP A O 1
ATOM 927 N N . PRO A 1 122 ? 17.083 -12.954 -11.025 1.00 44.00 122 PRO A N 1
ATOM 928 C CA . PRO A 1 122 ? 16.841 -14.325 -11.478 1.00 44.00 122 PRO A CA 1
ATOM 929 C C . PRO A 1 122 ? 16.793 -15.364 -10.341 1.00 44.00 122 PRO A C 1
ATOM 931 O O . PRO A 1 122 ? 16.409 -16.505 -10.595 1.00 44.00 122 PRO A O 1
ATOM 934 N N . GLY A 1 123 ? 17.163 -15.007 -9.102 1.00 47.00 123 GLY A N 1
ATOM 935 C CA . GLY A 1 123 ? 17.129 -15.916 -7.945 1.00 47.00 123 GLY A CA 1
ATOM 936 C C . GLY A 1 123 ? 15.813 -15.909 -7.157 1.00 47.00 123 GLY A C 1
ATOM 937 O O . GLY A 1 123 ? 15.572 -16.821 -6.366 1.00 47.00 123 GLY A O 1
ATOM 938 N N . ALA A 1 124 ? 14.962 -14.901 -7.373 1.00 56.81 124 ALA A N 1
ATOM 939 C CA . ALA A 1 124 ? 13.762 -14.639 -6.576 1.00 56.81 124 ALA A CA 1
ATOM 940 C C . ALA A 1 124 ? 12.491 -14.447 -7.422 1.00 56.81 124 ALA A C 1
ATOM 942 O O . ALA A 1 124 ? 11.489 -13.949 -6.900 1.00 56.81 124 ALA A O 1
ATOM 943 N N . SER A 1 125 ? 12.508 -14.807 -8.708 1.00 66.81 125 SER A N 1
ATOM 944 C CA . SER A 1 125 ? 11.359 -14.619 -9.593 1.00 66.81 125 SER A CA 1
ATOM 945 C C . SER A 1 125 ? 10.206 -15.551 -9.210 1.00 66.81 125 SER A C 1
ATOM 947 O O . SER A 1 125 ? 10.335 -16.773 -9.123 1.00 66.81 125 SER A O 1
ATOM 949 N N . LEU A 1 126 ? 9.053 -14.948 -8.935 1.00 74.75 126 LEU A N 1
ATOM 950 C CA . LEU A 1 126 ? 7.802 -15.676 -8.774 1.00 74.75 126 LEU A CA 1
ATOM 951 C C . LEU A 1 126 ? 7.322 -16.159 -10.155 1.00 74.75 126 LEU A C 1
ATOM 953 O O . LEU A 1 126 ? 7.569 -15.463 -11.141 1.00 74.75 126 LEU A O 1
ATOM 957 N N . PRO A 1 127 ? 6.625 -17.308 -10.249 1.00 80.00 127 PRO A N 1
ATOM 958 C CA . PRO A 1 127 ? 6.060 -17.773 -11.513 1.00 80.00 127 PRO A CA 1
ATOM 959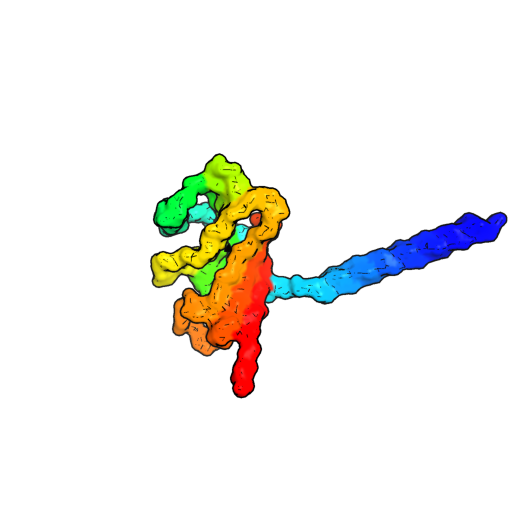 C C . PRO A 1 127 ? 5.207 -16.698 -12.197 1.00 80.00 127 PRO A C 1
ATOM 961 O O . PRO A 1 127 ? 4.498 -15.943 -11.519 1.00 80.00 127 PRO A O 1
ATOM 964 N N . ASP A 1 128 ? 5.242 -16.654 -13.529 1.00 79.81 128 ASP A N 1
ATOM 965 C CA . ASP A 1 128 ? 4.350 -15.801 -14.316 1.00 79.81 128 ASP A CA 1
ATOM 966 C C . ASP A 1 128 ? 2.890 -16.098 -13.946 1.00 79.81 128 ASP A C 1
ATOM 968 O O . ASP A 1 128 ? 2.478 -17.254 -13.842 1.00 79.81 128 ASP A O 1
ATOM 972 N N . GLY A 1 129 ? 2.117 -15.038 -13.708 1.00 79.44 129 GLY A N 1
ATOM 973 C CA . GLY A 1 129 ? 0.730 -15.138 -13.248 1.00 79.44 129 GLY A CA 1
ATOM 974 C C . GLY A 1 129 ? 0.563 -15.235 -11.729 1.00 79.44 129 GLY A C 1
ATOM 975 O O . GLY A 1 129 ? -0.565 -15.377 -11.262 1.00 79.44 129 GLY A O 1
ATOM 976 N N . SER A 1 130 ? 1.645 -15.149 -10.946 1.00 86.38 130 SER A N 1
ATOM 977 C CA . SER A 1 130 ? 1.514 -14.971 -9.495 1.00 86.38 130 SER A CA 1
ATOM 978 C C . SER A 1 130 ? 1.033 -13.554 -9.183 1.00 86.38 130 SER A C 1
ATOM 980 O O . SER A 1 130 ? 1.308 -12.613 -9.933 1.00 86.38 130 SER A O 1
ATOM 982 N N . ILE A 1 131 ? 0.343 -13.403 -8.057 1.00 88.81 131 ILE A N 1
ATOM 983 C CA . ILE A 1 131 ? -0.197 -12.126 -7.584 1.00 88.81 131 ILE A CA 1
ATOM 984 C C . ILE A 1 131 ? 0.459 -11.789 -6.251 1.00 88.81 131 ILE A C 1
ATOM 986 O O . ILE A 1 131 ? 0.530 -12.632 -5.358 1.00 88.81 131 ILE A O 1
ATOM 990 N N . ILE A 1 132 ? 0.914 -10.550 -6.107 1.00 90.38 132 ILE A N 1
ATOM 991 C CA . ILE A 1 132 ? 1.326 -9.982 -4.827 1.00 90.38 132 ILE A CA 1
ATOM 992 C C . ILE A 1 132 ? 0.246 -8.999 -4.401 1.00 90.38 132 ILE A C 1
ATOM 994 O O . ILE A 1 132 ? -0.038 -8.042 -5.115 1.00 90.38 132 ILE A O 1
ATOM 998 N N . ARG A 1 133 ? -0.352 -9.242 -3.240 1.00 92.75 133 ARG A N 1
ATOM 999 C CA . ARG A 1 133 ? -1.385 -8.401 -2.648 1.00 92.75 133 ARG A CA 1
ATOM 1000 C C . ARG A 1 133 ? -0.820 -7.632 -1.472 1.00 92.75 133 ARG A C 1
ATOM 1002 O O . ARG A 1 133 ? -0.299 -8.225 -0.532 1.00 92.75 133 ARG A O 1
ATOM 1009 N N . PHE A 1 134 ? -1.000 -6.326 -1.504 1.00 94.25 134 PHE A N 1
ATOM 1010 C CA . PHE A 1 134 ? -0.620 -5.397 -0.454 1.00 94.25 134 PHE A CA 1
ATOM 1011 C C . PHE A 1 134 ? -1.883 -4.944 0.270 1.00 94.25 134 PHE A C 1
ATOM 1013 O O . PHE A 1 134 ? -2.776 -4.375 -0.348 1.00 94.25 134 PHE A O 1
ATOM 1020 N N . HIS A 1 135 ? -1.975 -5.205 1.567 1.00 94.69 135 HIS A N 1
ATOM 1021 C CA . HIS A 1 135 ? -3.101 -4.861 2.429 1.00 94.69 135 HIS A CA 1
ATOM 1022 C C . HIS A 1 135 ? -2.694 -3.750 3.392 1.00 94.69 135 HIS A C 1
ATOM 1024 O O . HIS A 1 135 ? -1.884 -3.965 4.289 1.00 94.69 135 HIS A O 1
ATOM 1030 N N . HIS A 1 136 ? -3.290 -2.571 3.256 1.00 94.44 136 HIS A N 1
ATOM 1031 C CA . HIS A 1 136 ? -3.013 -1.457 4.153 1.00 94.44 136 HIS A CA 1
ATOM 1032 C C . HIS A 1 136 ? -3.726 -1.639 5.506 1.00 94.44 136 HIS A C 1
ATOM 1034 O O . HIS A 1 136 ? -4.935 -1.888 5.566 1.00 94.44 136 HIS A O 1
ATOM 1040 N N . ARG A 1 137 ? -2.977 -1.499 6.608 1.00 93.12 137 ARG A N 1
ATOM 1041 C CA . ARG A 1 137 ? -3.454 -1.653 7.997 1.00 93.12 137 ARG A CA 1
ATOM 1042 C C . ARG A 1 137 ? -3.344 -0.365 8.820 1.00 93.12 137 ARG A C 1
ATOM 1044 O O . ARG A 1 137 ? -3.638 -0.384 10.012 1.00 93.12 137 ARG A O 1
ATOM 1051 N N . GLY A 1 138 ? -2.990 0.754 8.185 1.00 90.00 138 GLY A N 1
ATOM 1052 C CA . GLY A 1 138 ? -2.774 2.046 8.833 1.00 90.00 138 GLY A CA 1
ATOM 1053 C C . GLY A 1 138 ? -1.288 2.351 8.978 1.00 90.00 138 GLY A C 1
ATOM 1054 O O . GLY A 1 138 ? -0.723 3.099 8.187 1.00 90.00 138 GLY A O 1
ATOM 1055 N N . ASP A 1 139 ? -0.644 1.772 9.986 1.00 92.25 139 ASP A N 1
ATOM 1056 C CA . ASP A 1 139 ? 0.787 1.962 10.263 1.00 92.25 139 ASP A CA 1
ATOM 1057 C C . ASP A 1 139 ? 1.693 0.946 9.550 1.00 92.25 139 ASP A C 1
ATOM 1059 O O . ASP A 1 139 ? 2.909 1.137 9.475 1.00 92.25 139 ASP A O 1
ATOM 1063 N N . SER A 1 140 ? 1.102 -0.107 8.987 1.00 95.69 140 SER A N 1
ATOM 1064 C CA . SER A 1 140 ? 1.803 -1.131 8.224 1.00 95.69 140 SER A CA 1
ATOM 1065 C C . SER A 1 140 ? 1.053 -1.553 6.962 1.00 95.69 140 SER A C 1
ATOM 1067 O O . SER A 1 140 ? -0.132 -1.253 6.764 1.00 95.69 140 SER A O 1
ATOM 1069 N N . VAL A 1 141 ? 1.768 -2.285 6.111 1.00 96.31 141 VAL A N 1
ATOM 1070 C CA . VAL A 1 141 ? 1.213 -2.987 4.956 1.00 96.31 141 VAL A CA 1
ATOM 1071 C C . VAL A 1 141 ? 1.541 -4.470 5.071 1.00 96.31 141 VAL A C 1
ATOM 1073 O O . VAL A 1 141 ? 2.705 -4.859 5.123 1.00 96.31 141 VAL A O 1
ATOM 1076 N N . ASP A 1 142 ? 0.504 -5.298 5.085 1.00 96.44 142 ASP A N 1
ATOM 1077 C CA . ASP A 1 142 ? 0.621 -6.750 5.026 1.00 96.44 142 ASP A CA 1
ATOM 1078 C C . ASP A 1 142 ? 0.779 -7.183 3.563 1.00 96.44 142 ASP A C 1
ATOM 1080 O O . ASP A 1 142 ? -0.005 -6.780 2.703 1.00 96.44 142 ASP A O 1
ATOM 1084 N N . VAL A 1 143 ? 1.768 -8.020 3.267 1.00 94.81 143 VAL A N 1
ATOM 1085 C CA . VAL A 1 143 ? 2.017 -8.549 1.922 1.00 94.81 143 VAL A CA 1
ATOM 1086 C C . VAL A 1 143 ? 1.639 -10.019 1.872 1.00 94.81 143 VAL A C 1
ATOM 1088 O O . VAL A 1 143 ? 2.087 -10.802 2.706 1.00 94.81 143 VAL A O 1
ATOM 1091 N N . PHE A 1 144 ? 0.860 -10.399 0.865 1.00 93.38 144 PHE A N 1
ATOM 1092 C CA . PHE A 1 144 ? 0.493 -11.781 0.580 1.00 93.38 144 PHE A CA 1
ATOM 1093 C C . PHE A 1 144 ? 0.925 -12.151 -0.835 1.00 93.38 144 PHE A C 1
ATOM 1095 O O . PHE A 1 144 ? 0.633 -11.432 -1.790 1.00 93.38 144 PHE A O 1
ATOM 1102 N N . VAL A 1 145 ? 1.597 -13.285 -0.980 1.00 91.31 145 VAL A N 1
ATOM 1103 C CA . VAL A 1 145 ? 2.058 -13.815 -2.258 1.00 91.31 145 VAL A CA 1
ATOM 1104 C C . VAL A 1 145 ? 1.211 -15.025 -2.620 1.00 91.31 145 VAL A C 1
ATOM 1106 O O . VAL A 1 145 ? 1.237 -16.061 -1.959 1.00 91.31 145 VAL A O 1
ATOM 1109 N N . TYR A 1 146 ? 0.481 -14.906 -3.721 1.00 89.94 146 TYR A N 1
ATOM 1110 C CA . TYR A 1 146 ? -0.297 -15.985 -4.307 1.00 89.94 146 TYR A CA 1
ATOM 1111 C C . TYR A 1 146 ? 0.455 -16.517 -5.527 1.00 89.94 146 TYR A C 1
ATOM 1113 O O . TYR A 1 146 ? 0.368 -15.914 -6.602 1.00 89.94 146 TYR A O 1
ATOM 1121 N N . PRO A 1 147 ? 1.235 -17.605 -5.390 1.00 86.19 147 PRO A N 1
ATOM 1122 C CA . PRO A 1 147 ? 1.940 -18.183 -6.523 1.00 86.19 147 PRO A CA 1
ATOM 1123 C C . PRO A 1 147 ? 0.936 -18.691 -7.559 1.00 86.19 147 PRO A C 1
ATOM 1125 O O . PRO A 1 147 ? -0.095 -19.266 -7.199 1.00 86.19 147 PRO A O 1
ATOM 1128 N N . ALA A 1 148 ? 1.252 -18.524 -8.844 1.00 82.62 148 ALA A N 1
ATOM 1129 C CA . ALA A 1 148 ? 0.475 -19.161 -9.899 1.00 82.62 148 ALA A CA 1
ATOM 1130 C C . ALA A 1 148 ? 0.445 -20.680 -9.665 1.00 82.62 148 ALA A C 1
ATOM 1132 O O . ALA A 1 148 ? 1.474 -21.290 -9.345 1.00 82.62 148 ALA A O 1
ATOM 1133 N N . SER A 1 149 ? -0.716 -21.314 -9.849 1.00 73.44 149 SER A N 1
ATOM 1134 C CA . SER A 1 149 ? -0.751 -22.770 -9.981 1.00 73.44 149 SER A CA 1
ATOM 1135 C C . SER A 1 149 ? 0.117 -23.137 -11.179 1.00 73.44 149 SER A C 1
ATOM 1137 O O . SER A 1 149 ? -0.080 -22.566 -12.254 1.00 73.44 149 SER A O 1
ATOM 1139 N N . LYS A 1 150 ? 1.056 -24.080 -11.025 1.00 58.34 150 LYS A N 1
ATOM 1140 C CA . LYS A 1 150 ? 1.686 -24.691 -12.200 1.00 58.34 150 LYS A CA 1
ATOM 1141 C C . LYS A 1 150 ? 0.549 -25.199 -13.085 1.00 58.34 150 LYS A C 1
ATOM 1143 O O . LYS A 1 150 ? -0.247 -26.014 -12.631 1.00 58.34 150 LYS A O 1
ATOM 1148 N N . ALA A 1 151 ? 0.421 -24.648 -14.287 1.00 53.66 151 ALA A N 1
ATOM 1149 C CA . ALA A 1 151 ? -0.327 -25.339 -15.317 1.00 53.66 151 ALA A CA 1
ATOM 1150 C C . ALA A 1 151 ? 0.460 -26.627 -15.590 1.00 53.66 151 ALA A C 1
ATOM 1152 O O . ALA A 1 151 ? 1.640 -26.545 -15.941 1.00 53.66 151 ALA A O 1
ATOM 1153 N N . ASP A 1 152 ? -0.156 -27.769 -15.291 1.00 45.69 152 ASP A N 1
ATOM 1154 C CA . ASP A 1 152 ? 0.356 -29.089 -15.668 1.00 45.69 152 ASP A CA 1
ATOM 1155 C C . ASP A 1 152 ? 0.431 -29.231 -17.197 1.00 45.69 152 ASP A C 1
ATOM 1157 O O . ASP A 1 152 ? -0.491 -28.731 -17.890 1.00 45.69 152 ASP A O 1
#

Organism: NCBI:txid37921

Secondary structure (DSSP, 8-state):
-HHHHHHHH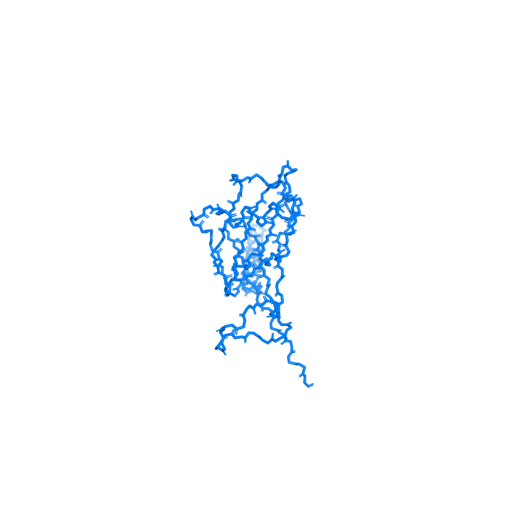HHHHHHHHHHHHHHHHHHHSPPPSEEEEBPSPPP-HHHHHHHHHTT--B-GGG-EEB--BTTEEEEEEEBTTS-EEEEEEETTTTEEEEEEEE-TTSPPEEEEEGGGS-S--TTSPPPTT-EEEEEE-SSEEEEEEEPPPP--

Solvent-accessible surface area (backbone atoms only — not comparable to full-atom values): 8833 Å² total; per-residue (Å²): 125,67,68,67,54,52,53,50,53,54,51,51,52,50,54,50,50,51,52,48,53,52,50,50,52,65,71,70,48,90,73,60,80,42,77,31,48,61,42,94,55,66,74,50,72,66,54,49,52,54,37,55,72,70,66,53,66,50,42,74,90,53,40,43,31,34,45,68,56,94,77,29,29,46,37,37,32,30,33,80,86,58,28,41,31,34,31,38,39,34,84,91,51,100,47,72,51,55,78,45,67,40,58,78,93,58,90,47,60,40,76,45,51,47,80,76,51,82,90,80,53,90,90,73,69,70,52,76,72,13,38,40,36,41,36,59,70,84,70,36,31,39,29,39,76,48,71,39,76,79,82,127